Protein AF-A0A914V9P9-F1 (afdb_monomer_lite)

Organism: NCBI:txid2011161

Foldseek 3Di:
DDDDDDPDDDPPPDPPVPPDPDDPDQDPQLPDDPPDDPVVNVVSVPDPDHPLVVVCVVQVHDVSVVVVVVVVVVCVVDCQLDDPDPCVPDDPVRVVVSVVSND

pLDDT: mean 79.9, std 22.47, range [32.56, 97.94]

Secondary structure (DSSP, 8-state):
----PPPPPPP---GGG--SS----S---SS--TT--HHHHHHHHT--S-HHHHHHHHTTSHHHHHHHHHHHHHHHH-GGGS-SS-GGG--HHHHHHHHHHT-

Sequence (103 aa):
MTPSAAPKGTPLIREEVVCSLQKKDSNMANCIEPGDNPDLTEERRKATFSVRSMSEFIFNGEDKLAKRMEIAAYVDATQDLHDPRPVEFMSRVERHDNSTRKV

Radius of gyration: 21.56 Å; chains: 1; bounding box: 51×32×71 Å

Structure (mmCIF, N/CA/C/O backbone):
data_AF-A0A914V9P9-F1
#
_entry.id   AF-A0A914V9P9-F1
#
loop_
_atom_site.group_PDB
_atom_site.id
_atom_site.type_symbol
_atom_site.label_atom_id
_atom_site.label_alt_id
_atom_site.label_comp_id
_atom_site.label_asym_id
_atom_site.label_entity_id
_atom_site.label_seq_id
_atom_site.pdbx_PDB_ins_code
_atom_site.Cartn_x
_atom_site.Cartn_y
_atom_site.Cartn_z
_atom_site.occupancy
_atom_site.B_iso_or_equiv
_atom_site.auth_seq_id
_atom_site.auth_comp_id
_atom_site.auth_asym_id
_atom_site.auth_atom_id
_ato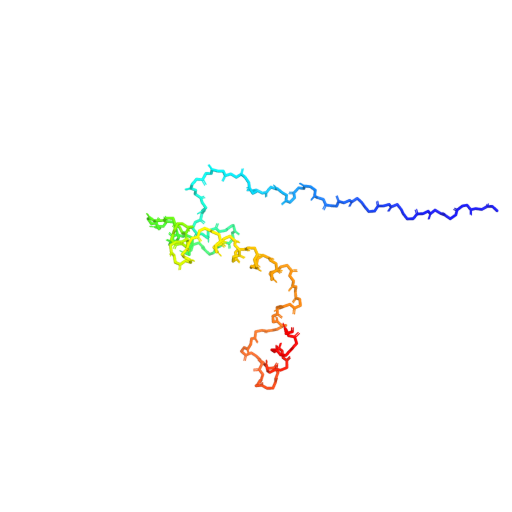m_site.pdbx_PDB_model_num
ATOM 1 N N . MET A 1 1 ? -29.981 -11.983 -50.417 1.00 51.03 1 MET A N 1
ATOM 2 C CA . MET A 1 1 ? -30.618 -11.504 -49.173 1.00 51.03 1 MET A CA 1
ATOM 3 C C . MET A 1 1 ? -30.349 -12.520 -48.079 1.00 51.03 1 MET A C 1
ATOM 5 O O . MET A 1 1 ? -30.966 -13.571 -48.095 1.00 51.03 1 MET A O 1
ATOM 9 N N . THR A 1 2 ? -29.429 -12.217 -47.168 1.00 55.00 2 THR A N 1
ATOM 10 C CA . THR A 1 2 ? -29.319 -12.859 -45.847 1.00 55.00 2 THR A CA 1
ATOM 11 C C . THR A 1 2 ? -28.754 -11.799 -44.898 1.00 55.00 2 THR A C 1
ATOM 13 O O . THR A 1 2 ? -27.677 -11.272 -45.187 1.00 55.00 2 THR A O 1
ATOM 16 N N . PRO A 1 3 ? -29.468 -11.397 -43.836 1.00 52.44 3 PRO A N 1
ATOM 17 C CA . PRO A 1 3 ? -28.994 -10.341 -42.953 1.00 52.44 3 PRO A CA 1
ATOM 18 C C . PRO A 1 3 ? -27.859 -10.854 -42.058 1.00 52.44 3 PRO A C 1
ATOM 20 O O . PRO A 1 3 ? -28.000 -11.860 -41.366 1.00 52.44 3 PRO A O 1
ATOM 23 N N . SER A 1 4 ? -26.733 -10.138 -42.082 1.00 51.62 4 SER A N 1
ATOM 24 C CA . SER A 1 4 ? -25.622 -10.291 -41.141 1.00 51.62 4 SER A CA 1
ATOM 25 C C . SER A 1 4 ? -26.104 -9.897 -39.746 1.00 51.62 4 SER A C 1
ATOM 27 O O . SER A 1 4 ? -26.402 -8.730 -39.497 1.00 51.62 4 SER A O 1
ATOM 29 N N . ALA A 1 5 ? -26.227 -10.872 -38.847 1.00 53.69 5 ALA A N 1
ATOM 30 C CA . ALA A 1 5 ? -26.632 -10.637 -37.468 1.00 53.69 5 ALA A CA 1
ATOM 31 C C . ALA A 1 5 ? -25.544 -9.844 -36.723 1.00 53.69 5 ALA A C 1
ATOM 33 O O . ALA A 1 5 ? -24.390 -10.263 -36.661 1.00 53.69 5 ALA A O 1
ATOM 34 N N . ALA A 1 6 ? -25.925 -8.696 -36.164 1.00 57.25 6 ALA A N 1
ATOM 35 C CA . ALA A 1 6 ? -25.081 -7.902 -35.280 1.00 57.25 6 ALA A CA 1
ATOM 36 C C . ALA A 1 6 ? -24.725 -8.698 -34.005 1.00 57.25 6 ALA A C 1
ATOM 38 O O . ALA A 1 6 ? -25.582 -9.429 -33.490 1.00 57.25 6 ALA A O 1
ATOM 39 N N . PRO A 1 7 ? -23.499 -8.564 -33.462 1.00 55.22 7 PRO A N 1
ATOM 40 C CA . PRO A 1 7 ? -23.154 -9.173 -32.187 1.00 55.22 7 PRO A CA 1
ATOM 41 C C . PRO A 1 7 ? -24.009 -8.543 -31.084 1.00 55.22 7 PRO A C 1
ATOM 43 O O . PRO A 1 7 ? -24.006 -7.330 -30.873 1.00 55.22 7 PRO A O 1
ATOM 46 N N . LYS A 1 8 ? -24.796 -9.391 -30.417 1.00 50.53 8 LYS A N 1
ATOM 47 C CA . LYS A 1 8 ? -25.642 -9.024 -29.282 1.00 50.53 8 LYS A CA 1
ATOM 48 C C . LYS A 1 8 ? -24.752 -8.449 -28.184 1.00 50.53 8 LYS A C 1
ATOM 50 O O . LYS A 1 8 ? -23.757 -9.072 -27.823 1.00 50.53 8 LYS A O 1
ATOM 55 N N . GLY A 1 9 ? -25.122 -7.267 -27.694 1.00 43.78 9 GLY A N 1
ATOM 56 C CA . GLY A 1 9 ? -24.427 -6.583 -26.613 1.00 43.78 9 GLY A CA 1
ATOM 57 C C . GLY A 1 9 ? -24.183 -7.523 -25.439 1.00 43.78 9 GLY A C 1
ATOM 58 O O . GLY A 1 9 ? -25.097 -8.196 -24.961 1.00 43.78 9 GLY A O 1
ATOM 59 N N . THR A 1 10 ? -22.928 -7.579 -25.012 1.00 51.03 10 THR A N 1
ATOM 60 C CA . THR A 1 10 ? -22.520 -8.220 -23.770 1.00 51.03 10 THR A CA 1
ATOM 61 C C . THR A 1 10 ? -23.332 -7.601 -22.630 1.00 51.03 10 THR A C 1
ATOM 63 O O . THR A 1 10 ? -23.354 -6.372 -22.519 1.00 51.03 10 THR A O 1
ATOM 66 N N . PRO A 1 11 ? -24.019 -8.391 -21.789 1.00 42.34 11 PRO A N 1
ATOM 67 C CA . PRO A 1 11 ? -24.659 -7.838 -20.608 1.00 42.34 11 PRO A CA 1
ATOM 68 C C . PRO A 1 11 ? -23.564 -7.266 -19.706 1.00 42.34 11 PRO A C 1
ATOM 70 O O . PRO A 1 11 ? -22.572 -7.941 -19.433 1.00 42.34 11 PRO A O 1
ATOM 73 N N . LEU A 1 12 ? -23.727 -6.009 -19.289 1.00 44.09 12 LEU A N 1
ATOM 74 C CA . LEU A 1 12 ? -22.873 -5.361 -18.299 1.00 44.09 12 LEU A CA 1
ATOM 75 C C . LEU A 1 12 ? -22.908 -6.208 -17.025 1.00 44.09 12 LEU A C 1
ATOM 77 O O . LEU A 1 12 ? -23.905 -6.258 -16.306 1.00 44.09 12 LEU A O 1
ATOM 81 N N . ILE A 1 13 ? -21.829 -6.950 -16.799 1.00 44.34 13 ILE A N 1
ATOM 82 C CA . ILE A 1 13 ? -21.653 -7.779 -15.619 1.00 44.34 13 ILE A CA 1
ATOM 83 C C . ILE A 1 13 ? -21.460 -6.827 -14.435 1.00 44.34 13 ILE A C 1
ATOM 85 O O . ILE A 1 13 ? -20.402 -6.230 -14.273 1.00 44.34 13 ILE A O 1
ATOM 89 N N . ARG A 1 14 ? -22.510 -6.785 -13.606 1.00 43.16 14 ARG A N 1
ATOM 90 C CA . ARG A 1 14 ? -22.552 -6.450 -12.174 1.00 43.16 14 ARG A CA 1
ATOM 91 C C . ARG A 1 14 ? -22.644 -4.972 -11.780 1.00 43.16 14 ARG A C 1
ATOM 93 O O . ARG A 1 14 ? -21.677 -4.361 -11.344 1.00 43.16 14 ARG A O 1
ATOM 100 N N . GLU A 1 15 ? -23.893 -4.536 -11.638 1.00 41.16 15 GLU A N 1
ATOM 101 C CA . GLU A 1 15 ? -24.323 -3.658 -10.533 1.00 41.16 15 GLU A CA 1
ATOM 102 C C . GLU A 1 15 ? -24.159 -4.309 -9.135 1.00 41.16 15 GLU A C 1
ATOM 104 O O . GLU A 1 15 ? -24.423 -3.679 -8.118 1.00 41.16 15 GLU A O 1
ATOM 109 N N . GLU A 1 16 ? -23.666 -5.549 -9.035 1.00 32.56 16 GLU A N 1
ATOM 110 C CA . GLU A 1 16 ? -23.534 -6.267 -7.757 1.00 32.56 16 GLU A CA 1
ATOM 111 C C . GLU A 1 16 ? -22.164 -6.129 -7.067 1.00 32.56 16 GLU A C 1
ATOM 113 O O . GLU A 1 16 ? -21.958 -6.703 -6.001 1.00 32.56 16 GLU A O 1
ATOM 118 N N . VAL A 1 17 ? -21.227 -5.338 -7.607 1.00 36.12 17 VAL A N 1
ATOM 119 C CA . VAL A 1 17 ? -19.955 -5.018 -6.909 1.00 36.12 17 VAL A CA 1
ATOM 120 C C . VAL A 1 17 ? -20.023 -3.672 -6.168 1.00 36.12 17 VAL A C 1
ATOM 122 O O . VAL A 1 17 ? -19.045 -3.217 -5.589 1.00 36.12 17 VAL A O 1
ATOM 125 N N . VAL A 1 18 ? -21.206 -3.053 -6.083 1.00 36.84 18 VAL A N 1
ATOM 126 C CA . VAL A 1 18 ? -21.439 -1.893 -5.197 1.00 36.84 18 VAL A CA 1
ATOM 127 C C . VAL A 1 18 ? -22.028 -2.329 -3.841 1.00 36.84 18 VAL A C 1
ATOM 129 O O . VAL A 1 18 ? -22.506 -1.521 -3.053 1.00 36.84 18 VAL A O 1
ATOM 132 N N . CYS A 1 19 ? -21.939 -3.619 -3.506 1.00 33.56 19 CYS A N 1
ATOM 133 C CA . CYS A 1 19 ? -22.053 -4.082 -2.126 1.00 33.56 19 CYS A CA 1
ATOM 134 C C . CYS A 1 19 ? -20.661 -3.938 -1.484 1.00 33.56 19 CYS A C 1
ATOM 136 O O . CYS A 1 19 ? -19.834 -4.839 -1.566 1.00 33.56 19 CYS A O 1
ATOM 138 N N . SER A 1 20 ? -20.280 -2.818 -0.869 1.00 34.28 20 SER A N 1
ATOM 139 C CA . SER A 1 20 ? -20.587 -2.590 0.554 1.00 34.28 20 SER A CA 1
ATOM 140 C C . SER A 1 20 ? -20.191 -1.178 1.034 1.00 34.28 20 SER A C 1
ATOM 142 O O . SER A 1 20 ? -19.936 -0.979 2.219 1.00 34.28 20 SER A O 1
ATOM 144 N N . LEU A 1 21 ? -20.117 -0.176 0.151 1.00 40.09 21 LEU A N 1
ATOM 145 C CA . LEU A 1 21 ? -19.579 1.153 0.505 1.00 40.09 21 LEU A CA 1
ATOM 146 C C . LEU A 1 21 ? -20.493 2.033 1.378 1.00 40.09 21 LEU A C 1
ATOM 148 O O . LEU A 1 21 ? -20.188 3.198 1.617 1.00 40.09 21 LEU A O 1
ATOM 152 N N . GLN A 1 22 ? -21.587 1.494 1.914 1.00 41.69 22 GLN A N 1
ATOM 153 C CA . GLN A 1 22 ? -22.446 2.206 2.857 1.00 41.69 22 GLN A CA 1
ATOM 154 C C . GLN A 1 22 ? -22.916 1.282 3.982 1.00 41.69 22 GLN A C 1
ATOM 156 O O . GLN A 1 22 ? -24.076 0.886 4.049 1.00 41.69 22 GLN A O 1
ATOM 161 N N . LYS A 1 23 ? -22.015 0.968 4.917 1.00 37.91 23 LYS A N 1
ATOM 162 C CA . LYS A 1 23 ? -22.414 0.677 6.299 1.00 37.91 23 LYS A CA 1
ATOM 163 C C . LYS A 1 23 ? -21.710 1.653 7.219 1.00 37.91 23 LYS A C 1
ATOM 165 O O . LYS A 1 23 ? -20.509 1.579 7.455 1.00 37.91 23 LYS A O 1
ATOM 170 N N . LYS A 1 24 ? -22.501 2.610 7.693 1.00 38.94 24 LYS A N 1
ATOM 171 C CA . LYS A 1 24 ? -22.173 3.586 8.727 1.00 38.94 24 LYS A CA 1
ATOM 172 C C . LYS A 1 24 ? -22.197 2.890 10.092 1.00 38.94 24 LYS A C 1
ATOM 174 O O . LYS A 1 24 ? -22.953 3.282 10.969 1.00 38.94 24 LYS A O 1
ATOM 179 N N . ASP A 1 25 ? -21.382 1.851 10.233 1.00 40.09 25 ASP A N 1
ATOM 180 C CA . ASP A 1 25 ? -21.128 1.164 11.491 1.00 40.09 25 ASP A CA 1
ATOM 181 C C . ASP A 1 25 ? -19.649 1.352 11.816 1.00 40.09 25 ASP A C 1
ATOM 183 O O . ASP A 1 25 ? -18.764 1.081 11.005 1.00 40.09 25 ASP A O 1
ATOM 187 N N . SER A 1 26 ? -19.385 1.865 13.009 1.00 39.56 26 SER A N 1
ATOM 188 C CA . SER A 1 26 ? -18.081 2.198 13.580 1.00 39.56 26 SER A CA 1
ATOM 189 C C . SER A 1 26 ? -17.204 0.969 13.874 1.00 39.56 26 SER A C 1
ATOM 191 O O . SER A 1 26 ? -16.639 0.856 14.958 1.00 39.56 26 SER A O 1
ATOM 193 N N . ASN A 1 27 ? -17.095 0.029 12.933 1.00 44.00 27 ASN A N 1
ATOM 194 C CA . ASN A 1 27 ? -16.309 -1.190 13.087 1.00 44.00 27 ASN A CA 1
ATOM 195 C C . ASN A 1 27 ? -15.814 -1.714 11.725 1.00 44.00 27 ASN A C 1
ATOM 197 O O . ASN A 1 27 ? -16.220 -2.776 11.258 1.00 44.00 27 ASN A O 1
ATOM 201 N N . MET A 1 28 ? -14.931 -0.957 11.062 1.00 48.88 28 MET A N 1
ATOM 202 C CA . MET A 1 28 ? -14.037 -1.565 10.071 1.00 48.88 28 MET A CA 1
ATOM 203 C C . MET A 1 28 ? -13.162 -2.562 10.832 1.00 48.88 28 MET A C 1
ATOM 205 O O . MET A 1 28 ? -12.302 -2.148 11.608 1.00 48.88 28 MET A O 1
ATOM 209 N N . ALA A 1 29 ? -13.443 -3.855 10.648 1.00 62.50 29 ALA A N 1
ATOM 210 C CA . ALA A 1 29 ? -12.697 -4.964 11.229 1.00 62.50 29 ALA A CA 1
ATOM 211 C C . ALA A 1 29 ? -11.191 -4.705 11.099 1.00 62.50 29 ALA A C 1
ATOM 213 O O . ALA A 1 29 ? -10.764 -4.235 10.049 1.00 62.50 29 ALA A O 1
ATOM 214 N N . ASN A 1 30 ? -10.420 -4.980 12.156 1.00 75.38 30 ASN A N 1
ATOM 215 C CA . ASN A 1 30 ? -8.980 -4.713 12.317 1.00 75.38 30 ASN A CA 1
ATOM 216 C C . ASN A 1 30 ? -8.089 -5.417 11.267 1.00 75.38 30 ASN A C 1
ATOM 218 O O . ASN A 1 30 ? -7.229 -6.223 11.616 1.00 75.38 30 ASN A O 1
ATOM 222 N N . CYS A 1 31 ? -8.322 -5.141 9.984 1.00 86.50 31 CYS A N 1
ATOM 223 C CA . CYS A 1 31 ? -7.791 -5.846 8.826 1.00 86.50 31 CYS A CA 1
ATOM 224 C C . CYS A 1 31 ? -7.970 -7.369 8.942 1.00 86.50 31 CYS A C 1
ATOM 226 O O . CYS A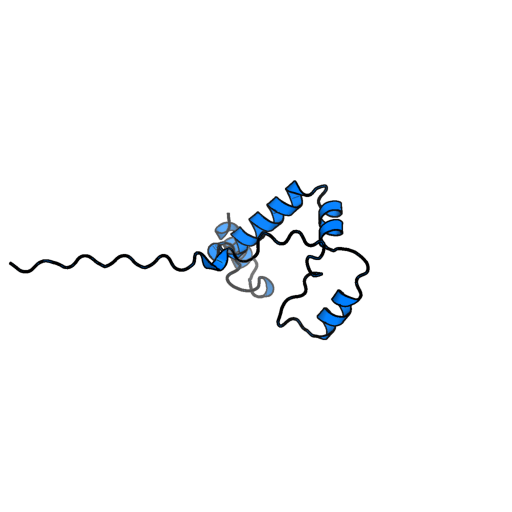 1 31 ? -7.021 -8.112 8.728 1.00 86.50 31 CYS A O 1
ATOM 228 N N . ILE A 1 32 ? -9.152 -7.827 9.371 1.00 92.00 32 ILE A N 1
ATOM 229 C CA . ILE A 1 32 ? -9.486 -9.257 9.440 1.00 92.00 32 ILE A CA 1
ATOM 230 C C . ILE A 1 32 ? -10.294 -9.614 8.197 1.00 92.00 32 ILE A C 1
ATOM 232 O O . ILE A 1 32 ? -11.377 -9.062 7.995 1.00 92.00 32 ILE A O 1
ATOM 236 N N . GLU A 1 33 ? -9.791 -10.561 7.415 1.00 91.44 33 GLU A N 1
ATOM 237 C CA . GLU A 1 33 ? -10.408 -11.049 6.186 1.00 91.44 33 GLU A CA 1
ATOM 238 C C . GLU A 1 33 ? -10.710 -12.557 6.253 1.00 91.44 33 GLU A C 1
ATOM 240 O O . GLU A 1 33 ? -10.057 -13.313 6.983 1.00 91.44 33 GLU A O 1
ATOM 245 N N . PRO A 1 34 ? -11.721 -13.042 5.506 1.00 92.44 34 PRO A N 1
ATOM 246 C CA . PRO A 1 34 ? -11.977 -14.473 5.394 1.00 92.44 34 PRO A CA 1
ATOM 247 C C . PRO A 1 34 ? -10.774 -15.200 4.7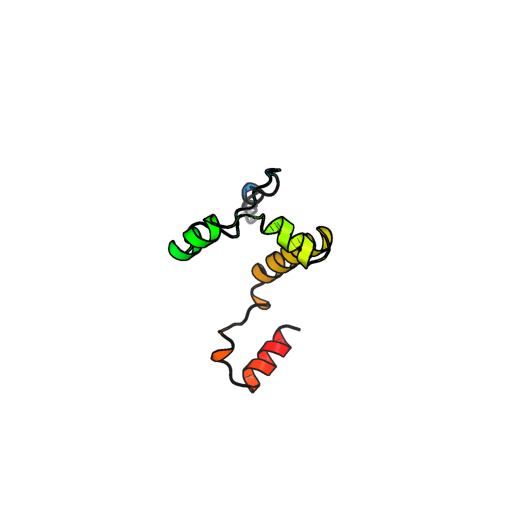76 1.00 92.44 34 PRO A C 1
ATOM 249 O O . PRO A 1 34 ? -10.350 -14.872 3.674 1.00 92.44 34 PRO A O 1
ATOM 252 N N . GLY A 1 35 ? -10.265 -16.228 5.458 1.00 94.31 35 GLY A N 1
ATOM 253 C CA . GLY A 1 35 ? -9.102 -17.000 4.999 1.00 94.31 3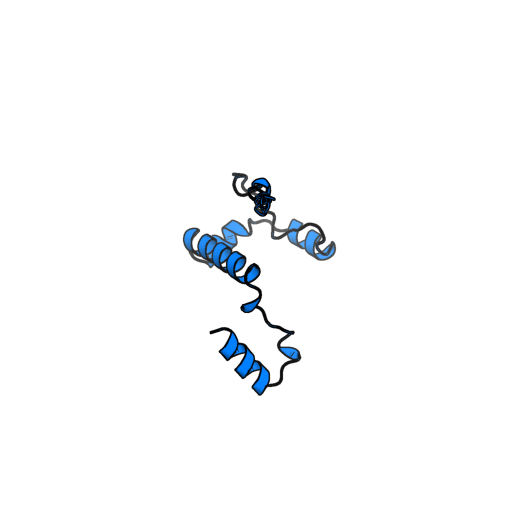5 GLY A CA 1
ATOM 254 C C . GLY A 1 35 ? -7.763 -16.544 5.584 1.00 94.31 35 GLY A C 1
ATOM 255 O O . GLY A 1 35 ? -6.743 -17.165 5.288 1.00 94.31 35 GLY A O 1
ATOM 256 N N . ASP A 1 36 ? -7.762 -15.523 6.445 1.00 93.81 36 ASP A N 1
ATOM 257 C CA . ASP A 1 36 ? -6.592 -15.158 7.240 1.00 93.81 36 ASP A CA 1
ATOM 258 C C . ASP A 1 36 ? -6.092 -16.325 8.105 1.00 93.81 36 ASP A C 1
ATOM 260 O O . ASP A 1 36 ? -6.852 -17.190 8.553 1.00 93.81 36 ASP A O 1
ATOM 264 N N . ASN A 1 37 ? -4.793 -16.305 8.408 1.00 95.75 37 ASN A N 1
ATOM 265 C CA . ASN A 1 37 ? -4.206 -17.221 9.380 1.00 95.75 37 ASN A CA 1
ATOM 266 C C . ASN A 1 37 ? -4.927 -17.068 10.745 1.00 95.75 37 ASN A C 1
ATOM 268 O O . ASN A 1 37 ? -5.069 -15.933 11.227 1.00 95.75 37 ASN A O 1
ATOM 272 N N . PRO A 1 38 ? -5.379 -18.172 11.380 1.00 96.31 38 PRO A N 1
ATOM 273 C CA . PRO A 1 38 ? -6.078 -18.122 12.663 1.00 96.31 38 PRO A CA 1
ATOM 274 C C . PRO A 1 38 ? -5.271 -17.413 13.756 1.00 96.31 38 PRO A C 1
ATOM 276 O O . PRO A 1 38 ? -5.839 -16.576 14.453 1.00 96.31 38 PRO A O 1
ATOM 279 N N . ASP A 1 39 ? -3.957 -17.639 13.839 1.00 97.00 39 ASP A N 1
ATOM 280 C CA . ASP A 1 39 ? -3.100 -17.023 14.862 1.00 97.00 39 ASP A CA 1
ATOM 281 C C . ASP A 1 39 ? -3.076 -15.491 14.711 1.00 97.00 39 ASP A C 1
ATOM 283 O O . ASP A 1 39 ? -3.241 -14.743 15.674 1.00 97.00 39 ASP A O 1
ATOM 287 N N . LEU A 1 40 ? -2.957 -14.997 13.471 1.00 94.25 40 LEU A N 1
ATOM 288 C CA . LEU A 1 40 ? -3.013 -13.558 13.181 1.00 94.25 40 LEU A CA 1
ATOM 289 C C . LEU A 1 40 ? -4.392 -12.973 13.492 1.00 94.25 40 LEU A C 1
ATOM 291 O O . LEU A 1 40 ? -4.502 -11.844 13.975 1.00 94.25 40 LEU A O 1
ATOM 295 N N . THR A 1 41 ? -5.447 -13.738 13.219 1.00 93.88 41 THR A N 1
ATOM 296 C CA . THR A 1 41 ? -6.824 -13.325 13.493 1.00 93.88 41 THR A CA 1
ATOM 297 C C . THR A 1 41 ? -7.068 -13.187 14.993 1.00 93.88 41 THR A C 1
ATOM 299 O O . THR A 1 41 ? -7.708 -12.225 15.425 1.00 93.88 41 THR A O 1
ATOM 302 N N . GLU A 1 42 ? -6.547 -14.111 15.802 1.00 94.25 42 GLU A N 1
ATOM 303 C CA . GLU A 1 42 ? -6.625 -14.041 17.261 1.00 94.25 42 GLU A CA 1
ATOM 304 C C . GLU A 1 42 ? -5.917 -12.802 17.811 1.00 94.25 42 GLU A C 1
ATOM 306 O O . GLU A 1 42 ? -6.494 -12.094 18.638 1.00 94.25 42 GLU A O 1
ATOM 311 N N . GLU A 1 43 ? -4.725 -12.475 17.308 1.00 93.06 43 GLU A N 1
ATOM 312 C CA . GLU A 1 43 ? -4.020 -11.254 17.712 1.00 93.06 43 GLU A CA 1
ATOM 313 C C . GLU A 1 43 ? -4.781 -9.981 17.304 1.00 93.06 43 GLU A C 1
ATOM 315 O O . GLU A 1 43 ? -4.963 -9.074 18.119 1.00 93.06 43 GLU A O 1
ATOM 320 N N . ARG A 1 44 ? -5.327 -9.920 16.080 1.00 91.94 44 ARG A N 1
ATOM 321 C CA . ARG A 1 44 ? -6.111 -8.763 15.595 1.00 91.94 44 ARG A CA 1
ATOM 322 C C . ARG A 1 44 ? -7.405 -8.535 16.386 1.00 91.94 44 ARG A C 1
ATOM 324 O O . ARG A 1 44 ? -7.866 -7.395 16.500 1.00 91.94 44 ARG A O 1
ATOM 331 N N . ARG A 1 45 ? -7.992 -9.590 16.964 1.00 91.19 45 ARG A N 1
ATOM 332 C CA . ARG A 1 45 ? -9.186 -9.502 17.828 1.00 91.19 45 ARG A CA 1
ATOM 333 C C . ARG A 1 45 ? -8.900 -8.906 19.204 1.00 91.19 45 ARG A C 1
ATOM 335 O O . ARG A 1 45 ? -9.818 -8.370 19.816 1.00 91.19 45 ARG A O 1
ATOM 342 N N . LYS A 1 46 ? -7.656 -8.974 19.685 1.00 92.38 46 LYS A N 1
ATOM 343 C CA . LYS A 1 46 ? -7.253 -8.403 20.983 1.00 92.38 46 LYS A CA 1
ATOM 344 C C . LYS A 1 46 ? -7.072 -6.883 20.937 1.00 92.38 46 LYS A C 1
ATOM 346 O O . LYS A 1 46 ? -6.891 -6.267 21.985 1.00 92.38 46 LYS A O 1
ATOM 351 N N . ALA A 1 47 ? -7.089 -6.270 19.751 1.00 90.75 47 ALA A N 1
ATOM 352 C CA . ALA A 1 47 ? -6.878 -4.836 19.613 1.00 90.75 47 ALA A CA 1
ATOM 353 C C . ALA A 1 47 ? -7.979 -4.030 20.327 1.00 90.75 47 ALA A C 1
ATOM 355 O O . ALA A 1 47 ? -9.172 -4.265 20.149 1.00 90.75 47 ALA A O 1
ATOM 356 N N . THR A 1 48 ? -7.555 -3.050 21.125 1.00 92.44 48 THR A N 1
ATOM 357 C CA . THR A 1 48 ? -8.421 -2.214 21.976 1.00 92.44 48 THR A CA 1
ATOM 358 C C . THR A 1 48 ? -8.779 -0.867 21.346 1.00 92.44 48 THR A C 1
ATOM 360 O O . THR A 1 48 ? -9.439 -0.042 21.975 1.00 92.44 48 THR A O 1
ATOM 363 N N . PHE A 1 49 ? -8.341 -0.623 20.111 1.00 89.62 49 PHE A N 1
ATOM 364 C CA . PHE A 1 49 ? -8.549 0.623 19.381 1.00 89.62 49 PHE A CA 1
ATOM 365 C C . PHE A 1 49 ? -8.969 0.344 17.934 1.00 89.62 49 PHE A C 1
ATOM 367 O O . PHE A 1 49 ? -8.699 -0.722 17.386 1.00 89.62 49 PHE A O 1
ATOM 374 N N . SER A 1 50 ? -9.607 1.332 17.304 1.00 89.06 50 SER A N 1
ATOM 375 C CA . SER A 1 50 ? -9.982 1.276 15.889 1.00 89.06 50 SER A CA 1
ATOM 376 C C . SER A 1 50 ? -8.768 1.528 14.994 1.00 89.06 50 SER A C 1
ATOM 378 O O . SER A 1 50 ? -8.152 2.597 15.058 1.00 89.06 50 SER A O 1
ATOM 380 N N . VAL A 1 51 ? -8.456 0.577 14.108 1.00 91.00 51 VAL A N 1
ATOM 381 C CA . VAL A 1 51 ? -7.377 0.722 13.113 1.00 91.00 51 VAL A CA 1
ATOM 382 C C . VAL A 1 51 ? -7.644 1.893 12.163 1.00 91.00 51 VAL A C 1
ATOM 384 O O . VAL A 1 51 ? -6.709 2.611 11.806 1.00 91.00 51 VAL A O 1
ATOM 387 N N . ARG A 1 52 ? -8.909 2.152 11.795 1.00 88.88 52 ARG A N 1
ATOM 388 C CA . ARG A 1 52 ? -9.268 3.297 10.938 1.00 88.88 52 ARG A CA 1
ATOM 389 C C . ARG A 1 52 ? -8.944 4.621 11.625 1.00 88.88 52 ARG A C 1
ATOM 391 O O . ARG A 1 52 ? -8.275 5.454 11.026 1.00 88.88 52 ARG A O 1
ATOM 398 N N . SER A 1 53 ? -9.366 4.788 12.879 1.00 90.50 53 SER A N 1
ATOM 399 C CA . SER A 1 53 ? -9.115 6.016 13.646 1.00 90.50 53 SER A CA 1
ATOM 400 C C . SER A 1 53 ? -7.619 6.236 13.878 1.00 90.50 53 SER A C 1
ATOM 402 O O . SER A 1 53 ? -7.127 7.352 13.751 1.00 90.50 53 SER A O 1
ATOM 404 N N . MET A 1 54 ? -6.872 5.160 14.142 1.00 92.44 54 MET A N 1
ATOM 405 C CA . MET A 1 54 ? -5.411 5.221 14.217 1.00 92.44 54 MET A CA 1
ATOM 406 C C . MET A 1 54 ? -4.782 5.627 12.874 1.00 92.44 54 MET A C 1
ATOM 408 O O . MET A 1 54 ? -3.882 6.460 12.837 1.00 92.44 54 MET A O 1
ATOM 412 N N . SER A 1 55 ? -5.265 5.078 11.759 1.00 92.62 55 SER A N 1
ATOM 413 C CA . SER A 1 55 ? -4.762 5.413 10.419 1.00 92.62 55 SER A CA 1
ATOM 414 C C . SER A 1 55 ? -5.039 6.872 10.061 1.00 92.62 55 SER A C 1
ATOM 416 O O . SER A 1 55 ? -4.173 7.552 9.518 1.00 92.62 55 SER A O 1
ATOM 418 N N . GLU A 1 56 ? -6.223 7.376 10.401 1.00 94.06 56 GLU A N 1
ATOM 419 C CA . GLU A 1 56 ? -6.583 8.781 10.218 1.00 94.06 56 GLU A CA 1
ATOM 420 C C . GLU A 1 56 ? -5.650 9.707 11.007 1.00 94.06 56 GLU A C 1
ATOM 422 O O . GLU A 1 56 ? -5.164 10.705 10.470 1.00 94.06 56 GLU A O 1
ATOM 427 N N . PHE A 1 57 ? -5.343 9.336 12.254 1.00 94.62 57 PHE A N 1
ATOM 428 C CA . PHE A 1 57 ? -4.384 10.051 13.088 1.00 94.62 57 PHE A CA 1
ATOM 429 C C . PHE A 1 57 ? -2.979 10.063 12.465 1.00 94.62 57 PHE A C 1
ATOM 431 O O . PHE A 1 57 ? -2.372 11.126 12.364 1.00 94.62 57 PHE A O 1
ATOM 438 N N . ILE A 1 58 ? -2.485 8.916 11.982 1.00 95.38 58 ILE A N 1
ATOM 439 C CA . ILE A 1 58 ? -1.153 8.785 11.361 1.00 95.38 58 ILE A CA 1
ATOM 440 C C . ILE A 1 58 ? -1.036 9.591 10.063 1.00 95.38 58 ILE A C 1
ATOM 442 O O . ILE A 1 58 ? 0.001 10.198 9.798 1.00 95.38 58 ILE A O 1
ATOM 446 N N . PHE A 1 59 ? -2.070 9.570 9.220 1.00 93.31 59 PHE A N 1
ATOM 447 C CA . PHE A 1 59 ? -2.046 10.251 7.923 1.00 93.31 59 PHE A CA 1
ATOM 448 C C . PHE A 1 59 ? -2.558 11.693 7.982 1.00 93.31 59 PHE A C 1
ATOM 450 O O . PHE A 1 59 ? -2.632 12.352 6.944 1.00 93.31 59 PHE A O 1
ATOM 457 N N . ASN A 1 60 ? -2.824 12.209 9.184 1.00 92.44 60 ASN A N 1
ATOM 458 C CA . ASN A 1 60 ? -3.267 13.571 9.459 1.00 92.44 60 ASN A CA 1
ATOM 459 C C . ASN A 1 60 ? -4.555 13.940 8.704 1.00 92.44 60 ASN A C 1
ATOM 461 O O . ASN A 1 60 ? -4.587 14.956 7.998 1.00 92.44 60 ASN A O 1
ATOM 465 N N . GLY A 1 61 ? -5.591 13.115 8.853 1.00 91.69 61 GLY A N 1
ATOM 466 C CA . GLY A 1 61 ? -6.956 13.419 8.422 1.00 91.69 61 GLY A CA 1
ATOM 467 C C . GLY A 1 61 ? -7.570 12.398 7.467 1.00 91.69 61 GLY A C 1
ATOM 468 O O . GLY A 1 61 ? -6.873 11.674 6.748 1.00 91.69 61 GLY A O 1
ATOM 469 N N . GLU A 1 62 ? -8.903 12.374 7.454 1.00 92.38 62 GLU A N 1
ATOM 470 C CA . GLU A 1 62 ? -9.697 11.408 6.694 1.00 92.38 62 GLU A CA 1
ATOM 471 C C . GLU A 1 62 ? -9.479 11.521 5.180 1.00 92.38 62 GLU A C 1
ATOM 473 O O . GLU A 1 62 ? -9.298 10.500 4.520 1.00 92.38 62 GLU A O 1
ATOM 478 N N . ASP A 1 63 ? -9.384 12.736 4.633 1.00 94.25 63 ASP A N 1
ATOM 479 C CA . ASP A 1 63 ? -9.222 12.958 3.187 1.00 94.25 63 ASP A CA 1
ATOM 480 C C . ASP A 1 63 ? -7.963 12.280 2.625 1.00 94.25 63 ASP A C 1
ATOM 482 O O . ASP A 1 63 ? -7.969 11.675 1.549 1.00 94.25 63 ASP A O 1
ATOM 486 N N . LYS A 1 64 ? -6.854 12.350 3.373 1.00 94.31 64 LYS A N 1
ATOM 487 C CA . LYS A 1 64 ? -5.580 11.732 2.980 1.00 94.31 64 LYS A CA 1
ATOM 488 C C . LYS A 1 64 ? -5.645 10.215 3.075 1.00 94.31 64 LYS A C 1
ATOM 490 O O . LYS A 1 64 ? -5.071 9.535 2.224 1.00 94.31 64 LYS A O 1
ATOM 495 N N . LEU A 1 65 ? -6.329 9.690 4.090 1.00 93.12 65 LEU A N 1
ATOM 496 C CA . LEU A 1 65 ? -6.553 8.257 4.235 1.00 93.12 65 LEU A CA 1
ATOM 497 C C . LEU A 1 65 ? -7.442 7.729 3.100 1.00 93.12 65 LEU A C 1
ATOM 499 O O . LEU A 1 65 ? -7.068 6.756 2.450 1.00 93.12 65 LEU A O 1
ATOM 503 N N . ALA A 1 66 ? -8.556 8.402 2.810 1.00 93.00 66 ALA A N 1
ATOM 504 C CA . ALA A 1 66 ? -9.471 8.041 1.731 1.00 93.00 66 ALA A CA 1
ATOM 505 C C . ALA A 1 66 ? -8.749 8.001 0.379 1.00 93.00 66 ALA A C 1
ATOM 507 O O . ALA A 1 66 ? -8.794 6.988 -0.316 1.00 93.00 66 ALA A O 1
ATOM 508 N N . LYS A 1 67 ? -7.972 9.044 0.063 1.00 95.94 67 LYS A N 1
ATOM 509 C CA . LYS A 1 67 ? -7.177 9.095 -1.169 1.00 95.94 67 LYS A CA 1
ATOM 510 C C . LYS A 1 67 ? -6.124 7.987 -1.243 1.00 95.94 67 LYS A C 1
ATOM 512 O O . LYS A 1 67 ? -5.870 7.444 -2.311 1.00 95.94 67 LYS A O 1
ATOM 517 N N . ARG A 1 68 ? -5.498 7.623 -0.119 1.00 94.75 68 ARG A N 1
ATOM 518 C CA . ARG A 1 68 ? -4.549 6.497 -0.071 1.00 94.75 68 ARG A CA 1
ATOM 519 C C . ARG A 1 68 ? -5.229 5.163 -0.356 1.00 94.75 68 ARG A C 1
ATOM 521 O O . ARG A 1 68 ? -4.660 4.360 -1.087 1.00 94.75 68 ARG A O 1
ATOM 528 N N . MET A 1 69 ? -6.417 4.941 0.201 1.00 93.00 69 MET A N 1
ATOM 529 C CA . MET A 1 69 ? -7.200 3.731 -0.061 1.00 93.00 69 MET A CA 1
ATOM 530 C C . MET A 1 69 ? -7.633 3.658 -1.528 1.00 93.00 69 MET A C 1
ATOM 532 O O . MET A 1 69 ? -7.521 2.602 -2.140 1.00 93.00 69 MET A O 1
ATOM 536 N N . GLU A 1 70 ? -8.052 4.783 -2.107 1.00 96.00 70 GLU A N 1
ATOM 537 C CA . GLU A 1 70 ? -8.394 4.885 -3.530 1.00 96.00 70 GLU A CA 1
ATOM 538 C C . GLU A 1 70 ? -7.191 4.566 -4.431 1.00 96.00 70 GLU A C 1
ATOM 540 O O . GLU A 1 70 ? -7.294 3.728 -5.324 1.00 96.00 70 GLU A O 1
ATOM 545 N N . ILE A 1 71 ? -6.028 5.172 -4.162 1.00 96.38 71 ILE A N 1
ATOM 546 C CA . ILE A 1 71 ? -4.793 4.896 -4.913 1.00 96.38 71 ILE A CA 1
ATOM 547 C C . ILE A 1 71 ? -4.399 3.422 -4.781 1.00 96.38 71 ILE A C 1
ATOM 549 O O . ILE A 1 71 ? -4.033 2.806 -5.777 1.00 96.38 71 ILE A O 1
ATOM 553 N N . ALA A 1 72 ? -4.479 2.846 -3.578 1.00 95.06 72 ALA A N 1
ATOM 554 C CA . ALA A 1 72 ? -4.157 1.439 -3.361 1.00 95.06 72 ALA A CA 1
ATOM 555 C C . ALA A 1 72 ? -5.081 0.517 -4.170 1.00 95.06 72 ALA A C 1
ATOM 557 O O . ALA A 1 72 ? -4.587 -0.372 -4.854 1.00 95.06 72 ALA A O 1
ATOM 558 N N . ALA A 1 73 ? -6.392 0.777 -4.163 1.00 95.06 73 ALA A N 1
ATOM 559 C CA . ALA A 1 73 ? -7.357 0.017 -4.955 1.00 95.06 73 ALA A CA 1
ATOM 560 C C . ALA A 1 73 ? -7.103 0.148 -6.468 1.00 95.06 73 ALA A C 1
ATOM 562 O O . ALA A 1 73 ? -7.185 -0.837 -7.199 1.00 95.06 73 ALA A O 1
ATOM 563 N N . TYR A 1 74 ? -6.746 1.345 -6.944 1.00 96.88 74 TYR A N 1
ATOM 564 C CA . TYR A 1 74 ? -6.385 1.566 -8.346 1.00 96.88 74 TYR A CA 1
ATOM 565 C C . TYR A 1 74 ? -5.117 0.802 -8.752 1.00 96.88 74 TYR A C 1
ATOM 567 O O . TYR A 1 74 ? -5.081 0.169 -9.809 1.00 96.88 74 TYR A O 1
ATOM 575 N N . VAL A 1 75 ? -4.076 0.845 -7.915 1.00 96.12 75 VAL A N 1
ATOM 576 C CA . VAL A 1 75 ? -2.822 0.120 -8.159 1.00 96.12 75 VAL A CA 1
ATOM 577 C C . VAL A 1 75 ? -3.062 -1.387 -8.141 1.00 96.12 75 VAL A C 1
ATOM 579 O O . VAL A 1 75 ? -2.544 -2.081 -9.009 1.00 96.12 75 VAL A O 1
ATOM 582 N N . ASP A 1 76 ? -3.874 -1.895 -7.214 1.00 94.69 76 ASP A N 1
ATOM 583 C CA . ASP A 1 76 ? -4.209 -3.321 -7.136 1.00 94.69 76 ASP A CA 1
ATOM 584 C C . ASP A 1 76 ? -4.958 -3.809 -8.389 1.00 94.69 76 ASP A C 1
ATOM 586 O O . ASP A 1 76 ? -4.623 -4.844 -8.962 1.00 94.69 76 ASP A O 1
ATOM 590 N N . ALA A 1 77 ? -5.889 -3.000 -8.905 1.00 96.12 77 ALA A N 1
ATOM 591 C CA . ALA A 1 77 ? -6.595 -3.291 -10.151 1.00 96.12 77 ALA A CA 1
ATOM 592 C C . ALA A 1 77 ? -5.704 -3.204 -11.412 1.00 96.12 77 ALA A C 1
ATOM 594 O O . ALA A 1 77 ? -6.031 -3.803 -12.439 1.00 96.12 77 ALA A O 1
ATOM 595 N N . THR A 1 78 ? -4.586 -2.470 -11.360 1.00 95.38 78 THR A N 1
ATOM 596 C CA . THR A 1 78 ? -3.712 -2.214 -12.516 1.00 95.38 78 THR A CA 1
ATOM 597 C C . THR A 1 78 ? -2.487 -3.133 -12.499 1.00 95.38 78 THR A C 1
ATOM 599 O O . THR A 1 78 ? -1.422 -2.766 -12.002 1.00 95.38 78 THR A O 1
ATOM 602 N N . GLN A 1 79 ? -2.617 -4.321 -13.101 1.00 93.19 79 GLN A N 1
ATOM 603 C CA . GLN A 1 79 ? -1.562 -5.352 -13.118 1.00 93.19 79 GLN A CA 1
ATOM 604 C C . GLN A 1 79 ? -0.219 -4.865 -13.687 1.00 93.19 79 GLN A C 1
ATOM 606 O O . GLN A 1 79 ? 0.835 -5.296 -13.226 1.00 93.19 79 GLN A O 1
ATOM 611 N N . ASP A 1 80 ? -0.229 -3.927 -14.636 1.00 93.44 80 ASP A N 1
ATOM 612 C CA . ASP A 1 80 ? 0.999 -3.378 -15.223 1.00 93.44 80 ASP A CA 1
ATOM 613 C C . ASP A 1 80 ? 1.884 -2.654 -14.194 1.00 93.44 80 ASP A C 1
ATOM 615 O O . ASP A 1 80 ? 3.101 -2.576 -14.368 1.00 93.44 80 ASP A O 1
ATOM 619 N N . LEU A 1 81 ? 1.321 -2.162 -13.087 1.00 94.62 81 LEU A N 1
ATOM 620 C CA . LEU A 1 81 ? 2.088 -1.511 -12.018 1.00 94.62 81 LEU A CA 1
ATOM 621 C C . LEU A 1 81 ? 2.733 -2.519 -11.051 1.00 94.62 81 LEU A C 1
ATOM 623 O O . LEU A 1 81 ? 3.614 -2.159 -10.258 1.00 94.62 81 LEU A O 1
ATOM 627 N N . HIS A 1 82 ? 2.332 -3.790 -11.117 1.00 95.50 82 HIS A N 1
ATOM 628 C CA . HIS A 1 82 ? 2.829 -4.836 -10.230 1.00 95.50 82 HIS A CA 1
ATOM 629 C C . HIS A 1 82 ? 4.217 -5.302 -10.663 1.00 95.50 82 HIS A C 1
ATOM 631 O O . HIS A 1 82 ? 4.674 -5.090 -11.794 1.00 95.50 82 HIS A O 1
ATOM 637 N N . ASP A 1 83 ? 4.938 -5.903 -9.721 1.00 95.12 83 ASP A N 1
ATOM 638 C CA . ASP A 1 83 ? 6.184 -6.583 -10.042 1.00 95.12 83 ASP A CA 1
ATOM 639 C C . ASP A 1 83 ? 5.890 -7.919 -10.736 1.00 95.12 83 ASP A C 1
ATOM 641 O O . ASP A 1 83 ? 5.091 -8.701 -10.226 1.00 95.12 83 ASP A O 1
ATOM 645 N N . PRO A 1 84 ? 6.551 -8.233 -11.867 1.00 94.25 84 PRO A N 1
ATOM 646 C CA . PRO A 1 84 ? 6.320 -9.493 -12.579 1.00 94.25 84 PRO A CA 1
ATOM 647 C C . PRO A 1 84 ? 6.801 -10.715 -11.784 1.00 94.25 84 PRO A C 1
ATOM 649 O O . PRO A 1 84 ? 6.381 -11.840 -12.041 1.00 94.25 84 PRO A O 1
ATOM 652 N N . ARG A 1 85 ? 7.725 -10.505 -10.841 1.00 94.50 85 ARG A N 1
ATOM 653 C CA . ARG A 1 85 ? 8.214 -11.498 -9.883 1.00 94.50 85 ARG A CA 1
ATOM 654 C C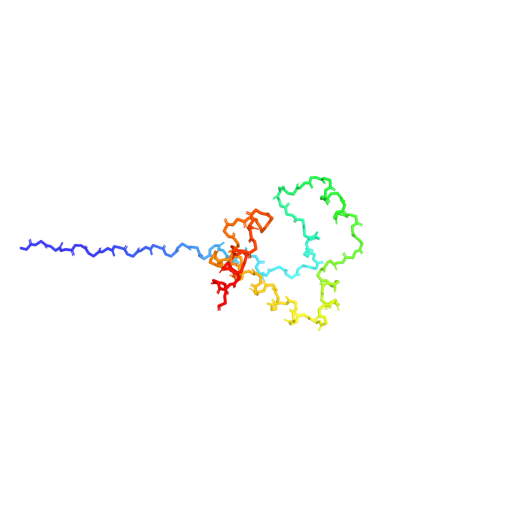 . ARG A 1 85 ? 8.744 -10.786 -8.636 1.00 94.50 85 ARG A C 1
ATOM 656 O O . ARG A 1 85 ? 9.056 -9.600 -8.729 1.00 94.50 85 ARG A O 1
ATOM 663 N N . PRO A 1 86 ? 8.916 -11.481 -7.503 1.00 96.50 86 PRO A N 1
ATOM 664 C CA . PRO A 1 86 ? 9.515 -10.877 -6.318 1.00 96.50 86 PRO A CA 1
ATOM 665 C C . PRO A 1 86 ? 10.902 -10.283 -6.608 1.00 96.50 86 PRO A C 1
ATOM 667 O O . PRO A 1 86 ? 11.718 -10.867 -7.333 1.00 96.50 86 PRO A O 1
ATOM 670 N N . VAL A 1 87 ? 11.155 -9.095 -6.057 1.00 94.62 87 VAL A N 1
ATOM 671 C CA . VAL A 1 87 ? 12.345 -8.269 -6.329 1.00 94.62 87 VAL A CA 1
ATOM 672 C C . VAL A 1 87 ? 13.634 -8.960 -5.865 1.00 94.62 87 VAL A C 1
ATOM 674 O O . VAL A 1 87 ? 14.717 -8.723 -6.413 1.00 94.62 87 VAL A O 1
ATOM 677 N N . GLU A 1 88 ? 13.523 -9.868 -4.897 1.00 96.25 88 GLU A N 1
ATOM 678 C CA . GLU A 1 88 ? 14.599 -10.711 -4.374 1.00 96.25 88 GLU A CA 1
ATOM 679 C C . GLU A 1 88 ? 15.212 -11.589 -5.469 1.00 96.25 88 GLU A C 1
ATOM 681 O O . GLU A 1 88 ? 16.418 -11.826 -5.465 1.00 96.25 88 GLU A O 1
ATOM 686 N N . PHE A 1 89 ? 14.404 -12.009 -6.447 1.00 97.25 89 PHE A N 1
ATOM 687 C CA . PHE A 1 89 ? 14.852 -12.820 -7.577 1.00 97.25 89 PHE A CA 1
ATOM 688 C C . PHE A 1 89 ? 15.351 -11.987 -8.759 1.00 97.25 89 PHE A C 1
ATOM 690 O O . PHE A 1 89 ? 15.720 -12.557 -9.784 1.00 97.25 89 PHE A O 1
ATOM 697 N N . MET A 1 90 ? 15.327 -10.655 -8.672 1.00 96.94 90 MET A N 1
ATOM 698 C CA . MET A 1 90 ? 15.831 -9.761 -9.716 1.00 96.94 90 MET A CA 1
ATOM 699 C C . MET A 1 90 ? 17.289 -9.385 -9.468 1.00 96.94 90 MET A C 1
ATOM 701 O O . MET A 1 90 ? 17.660 -8.946 -8.373 1.00 96.94 90 MET A O 1
ATOM 705 N N . SER A 1 91 ? 18.105 -9.486 -10.517 1.00 97.94 91 SER A N 1
ATOM 706 C CA . SER A 1 91 ? 19.433 -8.879 -10.554 1.00 97.94 91 SER A CA 1
ATOM 707 C C . SER A 1 91 ? 19.338 -7.349 -10.534 1.00 97.94 91 SER A C 1
ATOM 709 O O . SER A 1 91 ? 18.285 -6.759 -10.776 1.00 97.94 91 SER A O 1
ATOM 711 N N . ARG A 1 92 ? 20.461 -6.671 -10.274 1.00 97.44 92 ARG A N 1
ATOM 712 C CA . ARG A 1 92 ? 20.507 -5.200 -10.240 1.00 97.44 92 ARG A CA 1
ATOM 713 C C . ARG A 1 92 ? 20.002 -4.554 -11.538 1.00 97.44 92 ARG A C 1
ATOM 715 O O . ARG A 1 92 ? 19.309 -3.546 -11.458 1.00 97.44 92 ARG A O 1
ATOM 722 N N . VAL A 1 93 ? 20.360 -5.116 -12.697 1.00 97.75 93 VAL A N 1
ATOM 723 C CA . VAL A 1 93 ? 19.937 -4.601 -14.014 1.00 97.75 93 VAL A CA 1
ATOM 724 C C . VAL A 1 93 ? 18.435 -4.791 -14.191 1.00 97.75 93 VAL A C 1
ATOM 726 O O . VAL A 1 93 ? 17.729 -3.832 -14.467 1.00 97.75 93 VAL A O 1
ATOM 729 N N . GLU A 1 94 ? 17.920 -5.983 -13.894 1.00 97.19 94 GLU A N 1
ATOM 730 C CA . GLU A 1 94 ? 16.483 -6.256 -14.008 1.00 97.19 94 GLU A CA 1
ATOM 731 C C . GLU A 1 94 ? 15.636 -5.386 -13.071 1.00 97.19 94 GLU A C 1
ATOM 733 O O . GLU A 1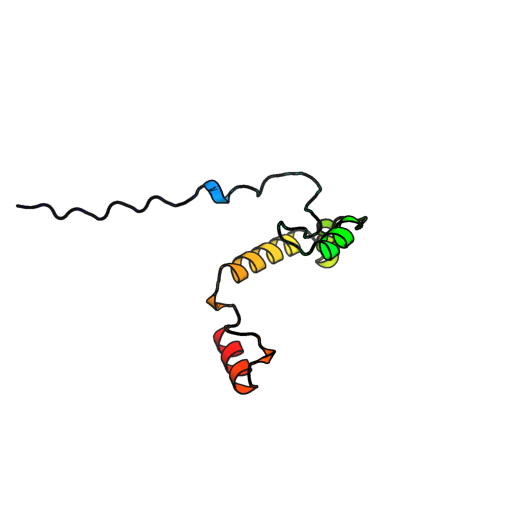 94 ? 14.542 -4.975 -13.447 1.00 97.19 94 GLU A O 1
ATOM 738 N N . ARG A 1 95 ? 16.131 -5.055 -11.868 1.00 96.56 95 ARG A N 1
ATOM 739 C CA . ARG A 1 95 ? 15.446 -4.104 -10.973 1.00 96.56 95 ARG A CA 1
ATOM 740 C C . ARG A 1 95 ? 15.378 -2.707 -11.567 1.00 96.56 95 ARG A C 1
ATOM 742 O O . ARG A 1 95 ? 14.355 -2.044 -11.427 1.00 96.56 95 ARG A O 1
ATOM 749 N N . HIS A 1 96 ? 16.465 -2.264 -12.194 1.00 96.88 96 HIS A N 1
ATOM 750 C CA . HIS A 1 96 ? 16.505 -0.972 -12.862 1.00 96.88 96 HIS A CA 1
ATOM 751 C C . HIS A 1 96 ? 15.490 -0.937 -14.009 1.00 96.88 96 HIS A C 1
ATOM 753 O O . HIS A 1 96 ? 14.629 -0.063 -14.028 1.00 96.88 96 HIS A O 1
ATOM 759 N N . ASP A 1 97 ? 15.513 -1.939 -14.887 1.00 96.69 97 ASP A N 1
ATOM 760 C CA . ASP A 1 97 ? 14.611 -2.008 -16.039 1.00 96.69 97 ASP A CA 1
ATOM 761 C C . ASP A 1 97 ? 13.141 -2.124 -15.608 1.00 96.69 97 ASP A C 1
ATOM 763 O O . ASP A 1 97 ? 12.272 -1.440 -16.148 1.00 96.69 97 ASP A O 1
ATOM 767 N N . ASN A 1 98 ? 12.852 -2.923 -14.574 1.00 95.56 98 ASN A N 1
ATOM 768 C CA . ASN A 1 98 ? 11.514 -3.013 -13.994 1.00 95.56 98 ASN A CA 1
ATOM 769 C C . ASN A 1 98 ? 11.066 -1.691 -13.350 1.00 95.56 98 ASN A C 1
ATOM 771 O O . ASN A 1 98 ? 9.901 -1.328 -13.477 1.00 95.56 98 ASN A O 1
ATOM 775 N N . SER A 1 99 ? 11.968 -0.949 -12.698 1.00 94.25 99 SER A N 1
ATOM 776 C CA . SER A 1 99 ? 11.650 0.383 -12.174 1.00 94.25 99 SER A CA 1
ATOM 777 C C . SER A 1 99 ? 11.340 1.365 -13.299 1.00 94.25 99 SER A C 1
ATOM 779 O O . SER A 1 99 ? 10.394 2.129 -13.163 1.00 94.25 99 SER A O 1
ATOM 781 N N . THR A 1 100 ? 12.100 1.350 -14.397 1.00 95.50 100 THR A N 1
ATOM 782 C CA . THR A 1 100 ? 11.859 2.227 -15.553 1.00 95.50 100 THR A CA 1
ATOM 783 C C . THR A 1 100 ? 10.542 1.900 -16.250 1.00 95.50 100 THR A C 1
ATOM 785 O O . THR A 1 100 ? 9.840 2.811 -16.661 1.00 95.50 100 THR A O 1
ATOM 788 N N . ARG A 1 101 ? 10.167 0.619 -16.337 1.00 93.56 101 ARG A N 1
ATOM 789 C CA . ARG A 1 101 ? 8.897 0.168 -16.932 1.00 93.56 101 ARG A CA 1
ATOM 790 C C . ARG A 1 101 ? 7.651 0.724 -16.225 1.00 93.56 101 ARG A C 1
ATOM 792 O O . ARG A 1 101 ? 6.611 0.845 -16.861 1.00 93.56 101 ARG A O 1
ATOM 799 N N . LYS A 1 102 ? 7.734 0.991 -14.918 1.00 89.69 102 LYS A N 1
ATOM 800 C CA . LYS A 1 102 ? 6.599 1.425 -14.080 1.00 89.69 102 LYS A CA 1
ATOM 801 C C . LYS A 1 102 ? 6.375 2.945 -14.046 1.00 89.69 102 LYS A C 1
ATOM 803 O O . LYS A 1 102 ? 5.427 3.378 -13.394 1.00 89.69 102 LYS A O 1
ATOM 808 N N . VAL A 1 103 ? 7.269 3.730 -14.657 1.00 78.12 103 VAL A N 1
ATOM 809 C CA . VAL A 1 103 ? 7.207 5.205 -14.735 1.00 78.12 103 VAL A CA 1
ATOM 810 C C . VAL A 1 103 ? 6.444 5.619 -15.983 1.00 78.12 103 VAL A C 1
ATOM 812 O O . VAL A 1 103 ? 5.608 6.540 -15.860 1.00 78.12 103 VAL A O 1
#

InterPro domains:
  IPR029320 Acyl-coenzyme A oxidase, N-terminal [PF14749] (51-102)
  IPR037069 Acyl-CoA dehydrogenase/oxidase, N-terminal domain superfamily [G3DSA:1.10.540.10] (50-103)